Protein AF-A0A135IBJ9-F1 (afdb_monomer_lite)

InterPro domains:
  IPR060381 Y2318, C-terminal domain [PF27539] (6-68)

Structure (mmCIF, N/CA/C/O backbone):
data_AF-A0A135IBJ9-F1
#
_entry.id   AF-A0A135IBJ9-F1
#
loop_
_atom_site.group_PDB
_atom_site.id
_atom_site.type_symbol
_atom_site.label_atom_id
_atom_site.label_alt_id
_atom_site.label_comp_id
_atom_site.label_asym_id
_atom_site.label_entity_id
_atom_site.label_seq_id
_atom_site.pdbx_PDB_ins_code
_atom_site.Cartn_x
_atom_site.Cartn_y
_atom_site.Cartn_z
_atom_site.occupancy
_atom_site.B_iso_or_equiv
_atom_site.auth_seq_id
_atom_site.auth_comp_id
_atom_site.auth_asym_id
_atom_site.auth_atom_id
_atom_site.pdbx_PDB_model_num
ATOM 1 N N . MET A 1 1 ? -27.368 0.763 30.770 1.00 37.06 1 MET A N 1
ATOM 2 C CA . MET A 1 1 ? -26.065 1.163 30.189 1.00 37.06 1 MET A CA 1
ATOM 3 C C . MET A 1 1 ? -25.830 0.314 28.946 1.00 37.06 1 MET A C 1
ATOM 5 O O . MET A 1 1 ? -25.410 -0.826 29.078 1.00 37.06 1 MET A O 1
ATOM 9 N N . ASN A 1 2 ? -26.176 0.815 27.757 1.00 43.53 2 ASN A N 1
ATOM 10 C CA . ASN A 1 2 ? -26.034 0.048 26.515 1.00 43.53 2 ASN A CA 1
ATOM 11 C C . ASN A 1 2 ? -24.623 0.269 25.961 1.00 43.53 2 ASN A C 1
ATOM 13 O O . ASN A 1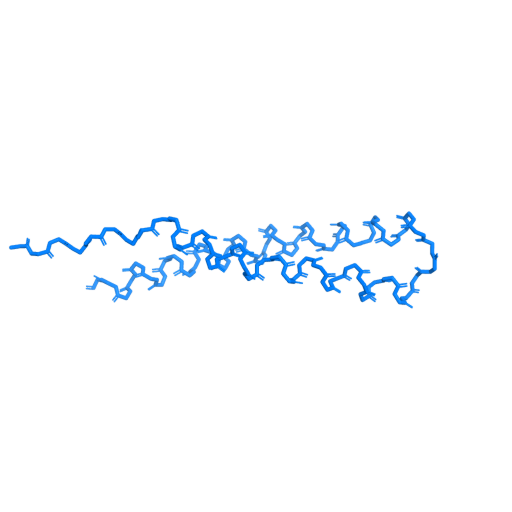 2 ? -24.358 1.268 25.301 1.00 43.53 2 ASN A O 1
ATOM 17 N N . GLN A 1 3 ? -23.709 -0.639 26.304 1.00 50.44 3 GLN A N 1
ATOM 18 C CA . GLN A 1 3 ? -22.338 -0.662 25.795 1.00 50.44 3 GLN A CA 1
ATOM 19 C C . GLN A 1 3 ? -22.375 -0.869 24.270 1.00 50.44 3 GLN A C 1
ATOM 21 O O . GLN A 1 3 ? -22.904 -1.893 23.825 1.00 50.44 3 GLN A O 1
ATOM 26 N N . PRO A 1 4 ? -21.848 0.053 23.445 1.00 52.56 4 PRO A N 1
ATOM 27 C CA . PRO A 1 4 ? -21.812 -0.149 22.007 1.00 52.56 4 PRO A CA 1
ATOM 28 C C . PRO A 1 4 ? -20.826 -1.278 21.711 1.00 52.56 4 PRO A C 1
ATOM 30 O O . PRO A 1 4 ? -19.614 -1.112 21.855 1.00 52.56 4 PRO A O 1
ATOM 33 N N . SER A 1 5 ? -21.351 -2.435 21.306 1.00 60.56 5 SER A N 1
ATOM 34 C CA . SER A 1 5 ? -20.564 -3.615 20.952 1.00 60.56 5 SER A CA 1
ATOM 35 C C . SER A 1 5 ? -19.404 -3.204 20.038 1.00 60.56 5 SER A C 1
ATOM 37 O O . SER A 1 5 ? -19.625 -2.436 19.083 1.00 60.56 5 SER A O 1
ATOM 3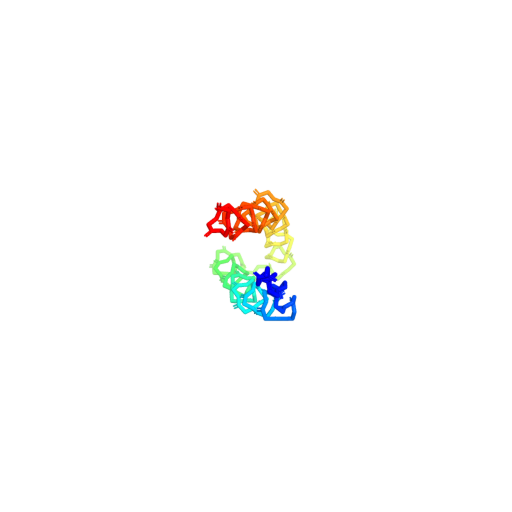9 N N . PRO A 1 6 ? -18.161 -3.637 20.324 1.00 60.50 6 PRO A N 1
ATOM 40 C CA . PRO A 1 6 ? -17.027 -3.284 19.489 1.00 60.50 6 PRO A CA 1
ATOM 41 C C . PRO A 1 6 ? -17.353 -3.682 18.045 1.00 60.50 6 PRO A C 1
ATOM 43 O O . PRO A 1 6 ? -17.903 -4.766 17.833 1.00 60.50 6 PRO A O 1
ATOM 46 N N . PRO A 1 7 ? -17.084 -2.816 17.049 1.00 62.97 7 PRO A N 1
ATOM 47 C CA . PRO A 1 7 ? -17.240 -3.203 15.654 1.00 62.97 7 PRO A CA 1
ATOM 48 C C . PRO A 1 7 ? -16.540 -4.531 15.430 1.00 62.97 7 PRO A C 1
ATOM 50 O O . PRO A 1 7 ? -15.398 -4.711 15.864 1.00 62.97 7 PRO A O 1
ATOM 53 N N . ASN A 1 8 ? -17.239 -5.457 14.780 1.00 73.56 8 ASN A N 1
ATOM 54 C CA . ASN A 1 8 ? -16.699 -6.771 14.503 1.00 73.56 8 ASN A CA 1
ATOM 55 C C . ASN A 1 8 ? -15.403 -6.587 13.697 1.00 73.56 8 ASN A C 1
ATOM 57 O O . ASN A 1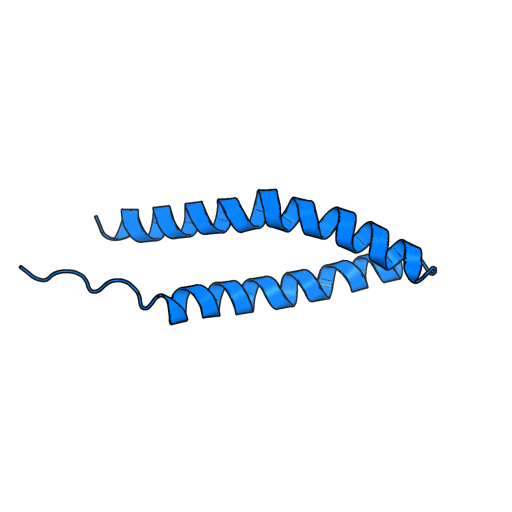 8 ? -15.433 -6.128 12.554 1.00 73.56 8 ASN A O 1
ATOM 61 N N . ARG A 1 9 ? -14.253 -6.861 14.326 1.00 71.81 9 ARG A N 1
ATOM 62 C CA . ARG A 1 9 ? -12.920 -6.548 13.779 1.00 71.81 9 ARG A CA 1
ATOM 63 C C . ARG A 1 9 ? -12.698 -7.221 12.425 1.00 71.81 9 ARG A C 1
ATOM 65 O O . ARG A 1 9 ? -11.989 -6.678 11.587 1.00 71.81 9 ARG A O 1
ATOM 72 N N . HIS A 1 10 ? -13.373 -8.346 12.199 1.00 77.69 10 HIS A N 1
ATOM 73 C CA . HIS A 1 10 ? -13.410 -9.051 10.925 1.00 77.69 10 HIS A CA 1
ATOM 74 C C . HIS A 1 10 ? -14.029 -8.215 9.802 1.00 77.69 10 HIS A C 1
ATOM 76 O O . HIS A 1 10 ? -13.474 -8.174 8.713 1.00 77.69 10 HIS A O 1
ATOM 82 N N . VAL A 1 11 ? -15.118 -7.489 10.067 1.00 78.19 11 VAL A N 1
ATOM 83 C CA . VAL A 1 11 ? -15.784 -6.636 9.067 1.00 78.19 11 VAL A CA 1
ATOM 84 C C . VAL A 1 11 ? -14.909 -5.435 8.719 1.00 78.19 11 VAL A C 1
ATOM 86 O O . VAL A 1 11 ? -14.757 -5.103 7.548 1.00 78.19 11 VAL A O 1
ATOM 89 N N . LEU A 1 12 ? -14.272 -4.822 9.722 1.00 74.12 12 LEU A N 1
ATOM 90 C CA . LEU A 1 12 ? -13.328 -3.725 9.497 1.00 74.12 12 LEU A CA 1
ATOM 91 C C . LEU A 1 1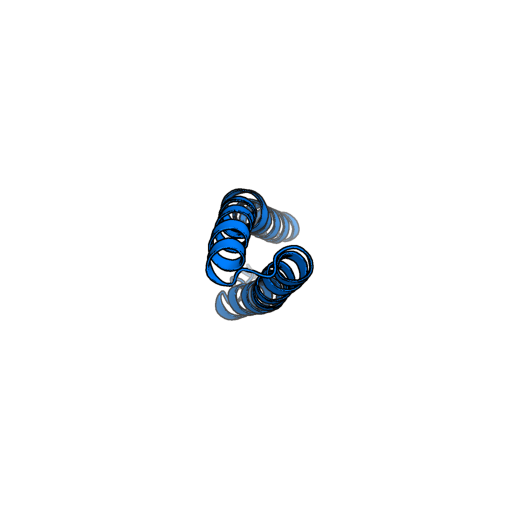2 ? -12.142 -4.187 8.639 1.00 74.12 12 LEU A C 1
ATOM 93 O O . LEU A 1 12 ? -11.822 -3.540 7.646 1.00 74.12 12 LEU A O 1
ATOM 97 N N . ALA A 1 13 ? -11.534 -5.322 9.003 1.00 78.94 13 ALA A N 1
ATOM 98 C CA . ALA A 1 13 ? -10.418 -5.906 8.268 1.00 78.94 13 ALA A CA 1
ATOM 99 C C . ALA A 1 13 ? -10.810 -6.246 6.824 1.00 78.94 13 ALA A C 1
ATOM 101 O O . ALA A 1 13 ? -10.047 -5.966 5.905 1.00 78.94 13 ALA A O 1
ATOM 102 N N . LEU A 1 14 ? -12.014 -6.784 6.618 1.00 80.88 14 LEU A N 1
ATOM 103 C CA . LEU A 1 14 ? -12.518 -7.180 5.307 1.00 80.88 14 LEU A CA 1
ATOM 104 C C . LEU A 1 14 ? -12.737 -5.975 4.386 1.00 80.88 14 LEU A C 1
ATOM 106 O O . LEU A 1 14 ? -12.308 -6.010 3.238 1.00 80.88 14 LEU A O 1
ATOM 110 N N . VAL A 1 15 ? -13.308 -4.879 4.895 1.00 75.75 15 VAL A N 1
ATOM 111 C CA . VAL A 1 15 ? -13.472 -3.634 4.122 1.00 75.75 15 VAL A CA 1
ATOM 112 C C . VAL A 1 15 ? -12.115 -3.040 3.741 1.00 75.75 15 VAL A C 1
ATOM 114 O O . VAL A 1 15 ? -11.913 -2.649 2.594 1.00 75.75 15 VAL A O 1
ATOM 117 N N . THR A 1 16 ? -11.151 -3.013 4.665 1.00 74.25 16 THR A N 1
ATOM 118 C CA . THR A 1 16 ? -9.803 -2.510 4.357 1.00 74.25 16 THR A CA 1
ATOM 119 C C . THR A 1 16 ? -9.042 -3.410 3.402 1.00 74.25 16 THR A C 1
ATOM 121 O O . THR A 1 16 ? -8.328 -2.911 2.541 1.00 74.25 16 THR A O 1
ATOM 124 N N . PHE A 1 17 ? -9.214 -4.725 3.515 1.00 80.81 17 PHE A N 1
ATOM 125 C CA . PHE A 1 17 ? -8.578 -5.687 2.628 1.00 80.81 17 PHE A CA 1
ATOM 126 C C . PHE A 1 17 ? -9.141 -5.564 1.210 1.00 80.81 17 PHE A C 1
ATOM 128 O O . PHE A 1 17 ? -8.381 -5.435 0.256 1.00 80.81 17 PHE A O 1
ATOM 135 N N . LEU A 1 18 ? -10.468 -5.483 1.081 1.00 83.31 18 LEU A N 1
ATOM 136 C CA . LEU A 1 18 ? -11.138 -5.256 -0.199 1.00 83.31 18 LEU A CA 1
ATOM 137 C C . LEU A 1 18 ? -10.800 -3.901 -0.827 1.00 83.31 18 LEU A C 1
ATOM 139 O O . LEU A 1 18 ? -10.834 -3.796 -2.044 1.00 83.31 18 LEU A O 1
ATOM 143 N N . ALA A 1 19 ? -10.459 -2.882 -0.037 1.00 77.12 19 ALA A N 1
ATOM 144 C CA . ALA A 1 19 ? -9.976 -1.604 -0.559 1.00 77.12 19 ALA A CA 1
ATOM 145 C C . ALA A 1 19 ? -8.485 -1.646 -0.956 1.00 77.12 19 ALA A C 1
ATOM 147 O O . ALA A 1 19 ? -8.086 -1.001 -1.924 1.00 77.12 19 ALA A O 1
ATOM 148 N N . LEU A 1 20 ? -7.657 -2.410 -0.233 1.00 76.81 20 LEU A N 1
ATOM 149 C CA . LEU A 1 20 ? -6.211 -2.504 -0.464 1.00 76.81 20 LEU A CA 1
ATOM 150 C C . LEU A 1 20 ? -5.864 -3.356 -1.694 1.00 76.81 20 LEU A C 1
ATOM 152 O O . LEU A 1 20 ? -4.989 -2.988 -2.473 1.00 76.81 20 LEU A O 1
ATOM 156 N N . VAL A 1 21 ? -6.548 -4.488 -1.874 1.00 84.12 21 VAL A N 1
ATOM 157 C CA . VAL A 1 21 ? -6.317 -5.437 -2.977 1.00 84.12 21 VAL A CA 1
ATOM 158 C C . VAL A 1 21 ? -6.398 -4.783 -4.365 1.00 84.12 21 VAL A C 1
ATOM 160 O O . VAL A 1 21 ? -5.431 -4.912 -5.117 1.00 84.12 21 VAL A O 1
ATOM 163 N N . PRO A 1 22 ? -7.474 -4.056 -4.731 1.00 83.12 22 PRO A N 1
ATOM 164 C CA . PRO A 1 22 ? -7.545 -3.408 -6.035 1.00 83.12 22 PRO A CA 1
ATOM 165 C C . PRO A 1 22 ? -6.450 -2.353 -6.184 1.00 83.12 22 PRO A C 1
ATOM 167 O O . PRO A 1 22 ? -5.802 -2.293 -7.223 1.00 83.12 22 PRO A O 1
ATOM 170 N N . LEU A 1 23 ? -6.167 -1.577 -5.133 1.00 77.06 23 LEU A N 1
ATOM 171 C CA . LEU A 1 23 ? -5.123 -0.555 -5.168 1.00 77.06 23 LEU A CA 1
ATOM 172 C C . LEU A 1 23 ? -3.741 -1.148 -5.493 1.00 77.06 23 LEU A C 1
ATOM 174 O O . LEU A 1 23 ? -3.010 -0.584 -6.299 1.00 77.06 23 LEU A O 1
ATOM 178 N N . VAL A 1 24 ? -3.394 -2.300 -4.914 1.00 83.81 24 VAL A N 1
ATOM 179 C CA . V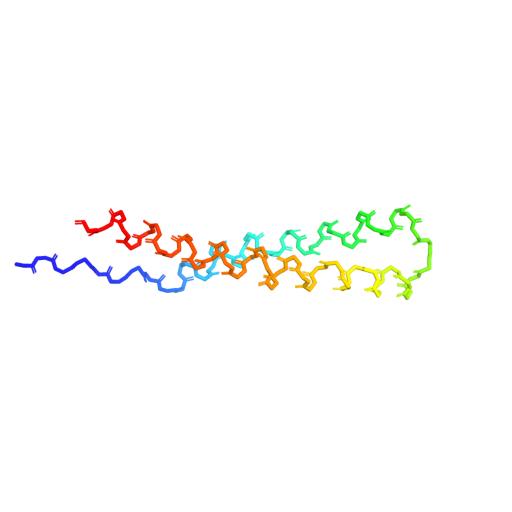AL A 1 24 ? -2.120 -2.989 -5.190 1.00 83.81 24 VAL A CA 1
ATOM 180 C C . VAL A 1 24 ? -2.094 -3.627 -6.578 1.00 83.81 24 VAL A C 1
ATOM 182 O O . VAL A 1 24 ? -1.024 -3.714 -7.166 1.00 83.81 24 VAL A O 1
ATOM 185 N N . TYR A 1 25 ? -3.238 -4.054 -7.117 1.00 84.75 25 TYR A N 1
ATOM 186 C CA . TYR A 1 25 ? -3.315 -4.654 -8.452 1.00 84.75 25 TYR A CA 1
ATOM 187 C C . TYR A 1 25 ? -3.143 -3.614 -9.571 1.00 84.75 25 TYR A C 1
ATOM 189 O O . TYR A 1 25 ? -2.462 -3.873 -10.557 1.00 84.75 25 TYR A O 1
ATOM 197 N N . PHE A 1 26 ? -3.702 -2.412 -9.406 1.00 84.75 26 PHE A N 1
ATOM 198 C CA . PHE A 1 26 ? -3.660 -1.387 -10.455 1.00 84.75 26 PHE A CA 1
ATOM 199 C C . PHE A 1 26 ? -2.295 -0.698 -10.609 1.00 84.75 26 PHE A C 1
ATOM 201 O O . PHE A 1 26 ? -1.951 -0.281 -11.714 1.00 84.75 26 PHE A O 1
ATOM 208 N N . ILE A 1 27 ? -1.505 -0.564 -9.536 1.00 82.31 27 ILE A N 1
ATOM 209 C CA . ILE A 1 27 ? -0.222 0.161 -9.594 1.00 82.31 27 ILE A CA 1
ATOM 210 C C . ILE A 1 27 ? 0.807 -0.539 -10.508 1.00 82.31 27 ILE A C 1
ATOM 212 O O . ILE A 1 27 ? 1.350 0.135 -11.382 1.00 82.31 27 ILE A O 1
ATOM 216 N N . PRO A 1 28 ? 1.069 -1.857 -10.392 1.00 80.56 28 PRO A N 1
ATOM 217 C CA . PRO A 1 28 ? 2.036 -2.544 -11.243 1.00 80.56 28 PRO A CA 1
ATOM 218 C C . PRO A 1 28 ? 1.656 -2.560 -12.718 1.00 80.56 28 PRO A C 1
ATOM 220 O O . PRO A 1 28 ? 2.548 -2.480 -13.556 1.00 80.56 28 PRO A O 1
ATOM 223 N N . ASP A 1 29 ? 0.362 -2.639 -13.043 1.00 82.88 29 ASP A N 1
ATOM 224 C CA . ASP A 1 29 ? -0.118 -2.576 -14.429 1.00 82.88 29 ASP A CA 1
ATOM 225 C C . ASP A 1 29 ? 0.080 -1.177 -15.028 1.00 82.88 29 ASP A C 1
ATOM 227 O O . ASP A 1 29 ? 0.504 -1.042 -16.179 1.00 82.88 29 ASP A O 1
ATOM 231 N N . ALA A 1 30 ? -0.138 -0.126 -14.232 1.00 81.69 30 ALA A N 1
ATOM 232 C CA . ALA A 1 30 ? 0.147 1.244 -14.649 1.00 81.69 30 ALA A CA 1
ATOM 233 C C . ALA A 1 30 ? 1.652 1.471 -14.892 1.00 81.69 30 ALA A C 1
ATOM 235 O O . ALA A 1 30 ? 2.031 2.123 -15.865 1.00 81.69 30 ALA A O 1
ATOM 236 N N . VAL A 1 31 ? 2.519 0.905 -14.044 1.00 78.81 31 VAL A N 1
ATOM 237 C 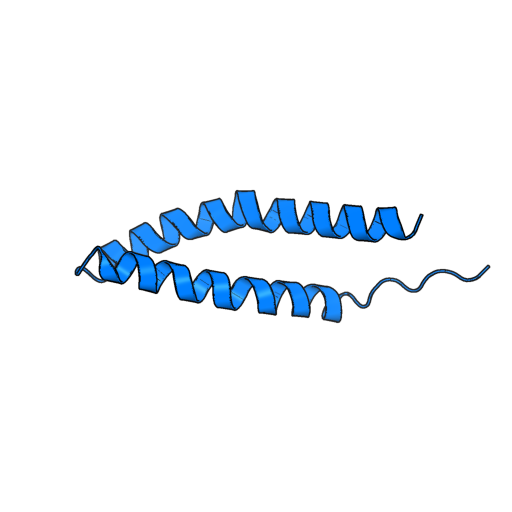CA . VAL A 1 31 ? 3.983 1.010 -14.189 1.00 78.81 31 VAL A CA 1
ATOM 238 C C . VAL A 1 31 ? 4.505 0.109 -15.321 1.00 78.81 31 VAL A C 1
ATOM 240 O O . VAL A 1 31 ? 5.420 0.508 -16.045 1.00 78.81 31 VAL A O 1
ATOM 243 N N . ALA A 1 32 ? 3.886 -1.055 -15.553 1.00 79.81 32 ALA A N 1
ATOM 244 C CA . ALA A 1 32 ? 4.217 -1.970 -16.651 1.00 79.81 32 ALA A CA 1
ATOM 245 C C . ALA A 1 32 ? 4.086 -1.304 -18.020 1.00 79.81 32 ALA A C 1
ATOM 247 O O . ALA A 1 32 ? 4.882 -1.569 -18.919 1.00 79.81 32 ALA A O 1
ATOM 248 N N . HIS A 1 33 ? 3.093 -0.425 -18.169 1.00 78.06 33 HIS A N 1
ATOM 249 C CA . HIS A 1 33 ? 2.844 0.292 -19.415 1.00 78.06 33 HIS A CA 1
ATOM 250 C C . HIS A 1 33 ? 3.997 1.231 -19.799 1.00 78.06 33 HIS A C 1
ATOM 252 O O . HIS A 1 33 ? 4.209 1.500 -20.979 1.00 78.06 33 HIS A O 1
ATOM 258 N N . ALA A 1 34 ? 4.755 1.714 -18.810 1.00 75.19 34 ALA A N 1
ATOM 259 C CA . ALA A 1 34 ? 5.878 2.621 -19.016 1.00 75.19 34 ALA A CA 1
ATOM 260 C C . ALA A 1 34 ? 7.227 1.897 -19.187 1.00 75.19 34 ALA A C 1
ATOM 262 O O . ALA A 1 34 ? 8.144 2.459 -19.787 1.00 75.19 34 ALA A O 1
ATOM 263 N N . PHE A 1 35 ? 7.370 0.662 -18.683 1.00 73.88 35 PHE A N 1
ATOM 264 C CA . PHE A 1 35 ? 8.649 -0.055 -18.672 1.00 73.88 35 PHE A CA 1
ATOM 265 C C . PHE A 1 35 ? 8.516 -1.507 -19.168 1.00 73.88 35 PHE A C 1
ATOM 267 O O . PHE A 1 35 ? 7.970 -2.352 -18.459 1.00 73.88 35 PHE A O 1
ATOM 274 N N . PRO A 1 36 ? 9.108 -1.860 -20.327 1.00 74.06 36 PRO A N 1
ATOM 275 C CA . PRO A 1 36 ? 8.995 -3.203 -20.908 1.00 74.06 36 PRO A CA 1
ATOM 276 C C . PRO A 1 36 ? 9.798 -4.285 -20.159 1.00 74.06 36 PRO A C 1
ATOM 278 O O . PRO A 1 36 ? 9.650 -5.474 -20.433 1.00 74.06 36 PRO A O 1
ATOM 281 N N . GLN A 1 37 ? 10.664 -3.903 -19.212 1.00 85.56 37 GLN A N 1
ATOM 282 C CA . GLN A 1 37 ? 11.528 -4.827 -18.473 1.00 85.56 37 GLN A CA 1
ATOM 283 C C . GLN A 1 37 ? 10.845 -5.331 -17.197 1.00 85.56 37 GLN A C 1
ATOM 285 O O . GLN A 1 37 ? 10.640 -4.578 -16.243 1.00 85.56 37 GLN A O 1
ATOM 290 N N . LYS A 1 38 ? 10.553 -6.636 -17.149 1.00 80.81 38 LYS A N 1
ATOM 291 C CA . LYS A 1 38 ? 9.755 -7.272 -16.085 1.00 80.81 38 LYS A CA 1
ATOM 292 C C . LYS A 1 38 ? 10.344 -7.088 -14.680 1.00 80.81 38 LYS A C 1
ATOM 294 O O . LYS A 1 38 ? 9.607 -6.791 -13.747 1.00 80.81 38 LYS A O 1
ATOM 299 N N . LEU A 1 39 ? 11.667 -7.212 -14.528 1.00 86.50 39 LEU A N 1
ATOM 300 C CA . LEU A 1 39 ? 12.341 -7.008 -13.236 1.00 86.50 39 LEU A CA 1
ATOM 301 C C . LEU A 1 39 ? 12.290 -5.548 -12.779 1.00 86.50 39 LEU A C 1
ATOM 303 O O . LEU A 1 39 ? 12.030 -5.277 -11.611 1.00 86.50 39 LEU A O 1
ATOM 307 N N . MET A 1 40 ? 12.491 -4.608 -13.702 1.00 84.88 40 MET A N 1
ATOM 308 C CA . MET A 1 40 ? 12.472 -3.179 -13.392 1.00 84.88 40 MET A CA 1
ATOM 309 C C . MET A 1 40 ? 11.072 -2.721 -12.985 1.00 84.88 40 MET A C 1
ATOM 311 O O . MET A 1 40 ? 10.931 -1.979 -12.017 1.00 84.88 40 MET A O 1
ATOM 315 N N . ASN A 1 41 ? 10.038 -3.243 -13.650 1.00 85.56 41 ASN A N 1
ATOM 316 C CA . ASN A 1 41 ? 8.657 -2.983 -13.271 1.00 85.56 41 ASN A CA 1
ATOM 317 C C . ASN A 1 41 ? 8.355 -3.456 -11.837 1.00 85.56 41 ASN A C 1
ATOM 319 O O . ASN A 1 41 ? 7.772 -2.710 -11.057 1.00 85.56 41 ASN A O 1
ATOM 323 N N . VAL A 1 42 ? 8.807 -4.655 -11.452 1.00 86.06 42 VAL A N 1
ATOM 324 C CA . VAL A 1 42 ? 8.616 -5.165 -10.082 1.00 86.06 42 VAL A CA 1
ATOM 325 C C . VAL A 1 42 ? 9.351 -4.298 -9.059 1.00 86.06 42 VAL A C 1
ATOM 327 O O . VAL A 1 42 ? 8.758 -3.926 -8.051 1.00 86.06 42 VAL A O 1
ATOM 330 N N . ILE A 1 43 ? 10.609 -3.930 -9.320 1.00 90.44 43 ILE A N 1
ATOM 331 C CA . ILE A 1 43 ? 11.405 -3.105 -8.397 1.00 90.44 43 ILE A CA 1
ATOM 332 C C . ILE A 1 43 ? 10.769 -1.722 -8.208 1.00 90.44 43 ILE A C 1
ATOM 334 O O . ILE A 1 43 ? 10.611 -1.277 -7.072 1.00 90.44 43 ILE A O 1
ATOM 338 N N . ILE A 1 44 ? 10.361 -1.062 -9.296 1.00 88.88 44 ILE A N 1
ATOM 339 C CA . ILE A 1 44 ? 9.721 0.260 -9.243 1.00 88.88 44 ILE A CA 1
ATOM 340 C C . ILE A 1 44 ? 8.352 0.161 -8.568 1.00 88.88 44 ILE A C 1
ATOM 342 O O . ILE A 1 44 ? 8.053 0.945 -7.670 1.00 88.88 44 ILE A O 1
ATOM 346 N N . SER A 1 45 ? 7.540 -0.830 -8.942 1.00 87.06 45 SER A N 1
ATOM 347 C CA . SER A 1 45 ? 6.217 -1.038 -8.351 1.00 87.06 45 SER A CA 1
ATOM 348 C C . SER A 1 45 ? 6.308 -1.277 -6.849 1.00 87.06 45 SER A C 1
ATOM 350 O O . SER A 1 45 ? 5.613 -0.614 -6.090 1.00 87.06 45 SER A O 1
ATOM 352 N N . VAL A 1 46 ? 7.201 -2.159 -6.390 1.00 89.19 46 VAL A N 1
ATOM 353 C CA . VAL A 1 46 ? 7.415 -2.395 -4.953 1.00 89.19 46 VAL A CA 1
ATOM 354 C C . VAL A 1 46 ? 7.964 -1.136 -4.275 1.00 89.19 46 VAL A C 1
ATOM 356 O O . VAL A 1 46 ? 7.457 -0.747 -3.225 1.00 89.19 46 VAL A O 1
ATOM 359 N N . GLY A 1 47 ? 8.927 -0.448 -4.894 1.00 90.38 47 GLY A N 1
ATOM 360 C CA . GLY A 1 47 ? 9.494 0.802 -4.380 1.00 90.38 47 GLY A CA 1
ATOM 361 C C . GLY A 1 47 ? 8.480 1.940 -4.228 1.00 90.38 47 GLY A C 1
ATOM 362 O O . GLY A 1 47 ? 8.669 2.799 -3.374 1.00 90.38 47 GLY A O 1
ATOM 363 N N . VAL A 1 48 ? 7.388 1.930 -4.998 1.00 87.50 48 VAL A N 1
ATOM 364 C CA . VAL A 1 48 ? 6.285 2.903 -4.912 1.00 87.50 48 VAL A CA 1
ATOM 365 C C . VAL A 1 48 ? 5.176 2.419 -3.972 1.00 87.50 48 VAL A C 1
ATOM 367 O O . VAL A 1 48 ? 4.701 3.176 -3.126 1.00 87.50 48 VAL A O 1
ATOM 370 N N . ILE A 1 49 ? 4.780 1.149 -4.065 1.00 85.50 49 ILE A N 1
ATOM 371 C CA . ILE A 1 49 ? 3.703 0.565 -3.253 1.00 85.50 49 ILE A CA 1
ATOM 372 C C . ILE A 1 49 ? 4.077 0.556 -1.768 1.00 85.50 49 ILE A C 1
ATOM 374 O O . ILE A 1 49 ? 3.241 0.905 -0.936 1.00 85.50 49 ILE A O 1
ATOM 378 N N . VAL A 1 50 ? 5.318 0.201 -1.418 1.00 87.94 50 VAL A N 1
ATOM 379 C CA . VAL A 1 50 ? 5.776 0.127 -0.019 1.00 87.94 50 VAL A CA 1
ATOM 380 C C . VAL A 1 50 ? 5.590 1.463 0.720 1.00 87.94 50 VAL A C 1
ATOM 382 O O . VAL A 1 50 ? 4.877 1.472 1.725 1.00 87.94 50 VAL A O 1
ATOM 385 N N . PRO A 1 51 ? 6.124 2.608 0.250 1.00 86.94 51 PRO A N 1
ATOM 386 C CA . PRO A 1 51 ? 5.901 3.888 0.914 1.00 86.94 51 PRO A CA 1
ATOM 387 C C . PRO A 1 51 ? 4.436 4.340 0.866 1.00 86.94 51 PRO A C 1
ATOM 389 O O . PRO A 1 51 ? 3.960 4.905 1.850 1.00 86.94 51 PRO A O 1
ATOM 392 N N . ILE A 1 52 ? 3.682 4.052 -0.202 1.00 85.50 52 ILE A N 1
ATOM 393 C CA . ILE A 1 52 ? 2.240 4.357 -0.254 1.00 85.50 52 ILE A CA 1
ATOM 394 C C . ILE A 1 52 ? 1.473 3.590 0.832 1.00 85.50 52 ILE A C 1
ATOM 396 O O . ILE A 1 52 ? 0.604 4.155 1.499 1.00 85.50 52 ILE A O 1
ATOM 400 N N . ILE A 1 53 ? 1.786 2.315 1.058 1.00 79.62 53 ILE A N 1
ATOM 401 C CA . ILE A 1 53 ? 1.130 1.523 2.102 1.00 79.62 53 ILE A CA 1
ATOM 402 C C . ILE A 1 53 ? 1.586 1.986 3.492 1.00 79.62 53 ILE A C 1
ATOM 404 O O . ILE A 1 53 ? 0.742 2.234 4.357 1.00 79.62 53 ILE A O 1
ATOM 408 N N . SER A 1 54 ? 2.894 2.157 3.703 1.00 82.06 54 SER A N 1
ATOM 409 C CA . SER A 1 54 ? 3.460 2.549 5.000 1.00 82.06 54 SER A CA 1
ATOM 410 C C . SER A 1 54 ? 3.048 3.956 5.440 1.00 82.06 54 SER A C 1
ATOM 412 O O . SER A 1 54 ? 2.715 4.150 6.608 1.00 82.06 54 SER A O 1
ATOM 414 N N . TYR A 1 55 ? 3.025 4.929 4.526 1.00 81.25 55 TYR A N 1
ATOM 415 C CA . TYR A 1 55 ? 2.744 6.337 4.842 1.00 81.25 55 TYR A CA 1
ATOM 416 C C . TYR A 1 55 ? 1.374 6.831 4.376 1.00 81.25 55 TYR A C 1
ATOM 418 O O . TYR A 1 55 ? 0.940 7.894 4.806 1.00 81.25 55 TYR A O 1
ATOM 426 N N . GLY A 1 56 ? 0.672 6.096 3.518 1.00 80.81 56 GLY A N 1
ATOM 427 C CA . GLY A 1 56 ? -0.691 6.424 3.096 1.00 80.81 56 GLY A CA 1
ATOM 428 C C . GLY A 1 56 ? -1.712 5.553 3.813 1.00 80.81 56 GLY A C 1
ATOM 429 O O . GLY A 1 56 ? -2.526 6.051 4.590 1.00 80.81 56 GLY A O 1
ATOM 430 N N . VAL A 1 57 ? -1.648 4.238 3.593 1.00 72.06 57 VAL A N 1
ATOM 431 C CA . VAL A 1 57 ? -2.689 3.310 4.061 1.00 72.06 57 VAL A CA 1
ATOM 432 C C . VAL A 1 57 ? -2.656 3.116 5.573 1.00 72.06 57 VAL A C 1
ATOM 434 O O . VAL A 1 57 ? -3.706 3.174 6.209 1.00 72.06 57 VAL A O 1
ATOM 437 N N . MET A 1 58 ? -1.483 2.938 6.180 1.00 73.88 58 MET A N 1
ATOM 438 C CA . MET A 1 58 ? -1.389 2.756 7.631 1.00 73.88 58 MET A CA 1
ATOM 439 C C . MET A 1 58 ? -1.904 3.971 8.430 1.00 73.88 58 MET A C 1
ATOM 441 O O . MET A 1 58 ? -2.755 3.780 9.304 1.00 73.88 58 MET A O 1
ATOM 445 N N . PRO A 1 59 ? -1.514 5.227 8.129 1.00 73.94 59 PRO A N 1
ATOM 446 C CA . PRO A 1 59 ? -2.112 6.382 8.794 1.00 73.94 59 PRO A CA 1
ATOM 447 C C . PRO A 1 59 ? -3.564 6.625 8.379 1.00 73.94 59 PRO A C 1
ATOM 449 O O . PRO A 1 59 ? -4.346 7.056 9.226 1.00 73.94 59 PRO A O 1
ATOM 452 N N . ALA A 1 60 ? -3.972 6.319 7.140 1.00 74.75 60 ALA A N 1
ATOM 453 C CA . ALA A 1 60 ? -5.382 6.376 6.752 1.00 74.75 60 ALA A CA 1
ATOM 454 C C . ALA A 1 60 ? -6.223 5.393 7.573 1.00 74.75 60 ALA A C 1
ATOM 456 O O . ALA A 1 60 ? -7.280 5.771 8.060 1.00 74.75 60 ALA A O 1
ATOM 457 N N . PHE A 1 61 ? -5.733 4.177 7.813 1.00 72.31 61 PHE A N 1
ATOM 458 C CA . PHE A 1 61 ? -6.383 3.187 8.666 1.00 72.31 61 PHE A CA 1
ATOM 459 C C . PHE A 1 61 ? -6.481 3.662 10.118 1.00 72.31 61 PHE A C 1
ATOM 461 O O . PHE A 1 61 ? -7.550 3.577 10.726 1.00 72.31 61 PHE A O 1
ATOM 468 N N . LEU A 1 62 ? -5.396 4.217 10.665 1.00 76.25 62 LEU A N 1
ATOM 469 C CA . LEU A 1 62 ? -5.391 4.782 12.015 1.00 76.25 62 LEU A CA 1
ATOM 470 C C . LEU A 1 62 ? -6.353 5.972 12.137 1.00 76.25 62 LEU A C 1
ATOM 472 O O . LEU A 1 62 ? -7.101 6.040 13.112 1.00 76.25 62 LEU A O 1
ATOM 476 N N . ARG A 1 63 ? -6.401 6.865 11.139 1.00 72.75 63 ARG A N 1
ATOM 477 C CA . ARG A 1 63 ? -7.355 7.986 11.089 1.00 72.75 63 ARG A CA 1
ATOM 478 C C . ARG A 1 63 ? -8.787 7.515 10.915 1.00 72.75 63 ARG A C 1
ATOM 480 O O . ARG A 1 63 ? -9.659 8.016 11.609 1.00 72.75 63 ARG A O 1
ATOM 487 N N . LEU A 1 64 ? -9.044 6.551 10.035 1.00 74.31 64 LEU A N 1
ATOM 488 C CA . LEU A 1 64 ? -10.380 6.003 9.824 1.00 74.31 64 LEU A CA 1
ATOM 489 C C . LEU A 1 64 ? -10.879 5.346 11.110 1.00 74.31 64 LEU A C 1
ATOM 491 O O . LEU A 1 64 ? -12.001 5.605 11.526 1.00 74.31 64 LEU A O 1
ATOM 495 N N . ARG A 1 65 ? -10.018 4.583 11.796 1.00 70.81 65 ARG A N 1
ATOM 496 C CA . ARG A 1 65 ? -10.310 4.018 13.118 1.00 70.81 65 ARG A CA 1
ATOM 497 C C . ARG A 1 65 ? -10.571 5.112 14.153 1.00 70.81 65 ARG A C 1
ATOM 499 O O . ARG A 1 65 ? -11.544 5.001 14.891 1.00 70.81 65 ARG A O 1
ATOM 506 N N . ALA A 1 66 ? -9.745 6.156 14.201 1.00 66.38 66 ALA A N 1
ATOM 507 C CA . ALA A 1 66 ? -9.923 7.277 15.123 1.00 66.38 66 ALA A CA 1
ATOM 508 C C . ALA A 1 66 ? -11.233 8.036 14.859 1.00 66.38 66 ALA A C 1
ATOM 510 O O . ALA A 1 66 ? -11.958 8.337 15.799 1.00 66.38 66 ALA A O 1
ATOM 511 N N . LEU A 1 67 ? -11.589 8.269 13.594 1.00 68.19 67 LEU A N 1
ATOM 512 C CA . LEU A 1 67 ? -12.853 8.889 13.190 1.00 68.19 67 LEU A CA 1
ATOM 513 C C . LEU A 1 67 ? -14.054 8.002 13.524 1.00 68.19 67 LEU A C 1
ATOM 515 O O . LEU A 1 67 ? -15.085 8.502 13.964 1.00 68.19 67 LEU A O 1
ATOM 519 N N . TRP A 1 68 ? -13.924 6.687 13.357 1.00 61.75 68 TRP A N 1
ATOM 520 C CA . TRP A 1 68 ? -14.980 5.732 13.689 1.00 61.75 68 TRP A CA 1
ATOM 521 C C . TRP A 1 68 ? -15.192 5.596 15.203 1.00 61.75 68 TRP A C 1
ATOM 523 O O . TRP A 1 68 ? -16.320 5.407 15.652 1.00 61.75 68 TRP A O 1
ATOM 533 N N . VAL A 1 69 ? -14.120 5.732 15.992 1.00 61.41 69 VAL A N 1
ATOM 534 C CA . VAL A 1 69 ? -14.179 5.822 17.459 1.00 61.41 69 VAL A CA 1
ATOM 535 C C . VAL A 1 69 ? -14.765 7.168 17.902 1.00 61.41 69 VAL A C 1
ATOM 537 O O . VAL A 1 69 ? -15.664 7.177 18.734 1.00 61.41 69 VAL A O 1
ATOM 540 N N . ASN A 1 70 ? -14.332 8.288 17.313 1.00 59.47 70 ASN A N 1
ATOM 541 C CA . ASN A 1 70 ? -14.800 9.636 17.659 1.00 59.47 70 ASN A CA 1
ATOM 542 C C . ASN A 1 70 ? -16.278 9.861 17.312 1.00 59.47 70 ASN A C 1
ATOM 544 O O . ASN A 1 70 ? -16.987 10.528 18.047 1.00 59.47 70 ASN A O 1
ATOM 548 N N . LYS A 1 71 ? -16.775 9.265 16.222 1.00 50.47 71 LYS A N 1
ATOM 549 C CA . LYS A 1 71 ? -18.197 9.329 15.841 1.00 50.47 71 LYS A CA 1
ATOM 550 C C . LYS A 1 71 ? -19.108 8.465 16.737 1.00 50.47 71 LYS A C 1
ATOM 552 O O . LYS A 1 71 ? -20.321 8.469 16.551 1.00 50.47 71 LYS A O 1
ATOM 557 N N . ARG A 1 72 ? -18.535 7.697 17.672 1.00 51.84 72 ARG A N 1
ATOM 558 C CA . ARG A 1 72 ? -19.250 6.912 18.694 1.00 51.84 72 ARG A CA 1
ATOM 559 C C . ARG A 1 72 ? -19.097 7.471 20.121 1.00 51.84 72 ARG A C 1
ATOM 561 O O . ARG A 1 72 ? -19.626 6.841 21.037 1.00 51.84 72 ARG A O 1
ATOM 568 N N . SER A 1 73 ? -18.379 8.584 20.308 1.00 46.84 73 SER A N 1
ATOM 569 C CA . SER A 1 73 ? -18.340 9.365 21.556 1.00 46.84 73 SER A CA 1
ATOM 570 C C . SER A 1 73 ? -19.350 10.503 21.500 1.00 46.84 73 SER A C 1
ATOM 572 O O . SER A 1 73 ? -19.697 10.974 22.603 1.00 46.84 73 SER A O 1
#

Radius of gyration: 17.09 Å; chains: 1; bounding box: 38×19×51 Å

pLDDT: mean 75.28, std 11.76, range [37.06, 90.44]

Organism: NCBI:txid294935

Sequence (73 aa):
MNQPSPPNRHVLALVTFLALVPLVYFIPDAVAHAFPQKLMNVIISVGVIVPIISYGVMPAFLRLRALWVNKRS

Secondary structure (DSSP, 8-state):
----PPP-HHHHHHHHHHHHHHHHHHHHHHHHTT---HHHHHHHHHHHHHHHIIIIIHHHHHHHHHHHHHTT-

Foldseek 3Di:
DDDDPPPPVVVLVVVLVVVLVVVLVVQLVVLCVVDVDPVVSVVVSCVVSVCCCVVPVVVVSVVVVVVVVVVVD